Protein AF-A0A329M189-F1 (afdb_monomer_lite)

Structure (mmCIF, N/CA/C/O backbone):
data_AF-A0A329M189-F1
#
_entry.id   AF-A0A329M189-F1
#
loop_
_atom_site.group_PDB
_atom_site.id
_atom_site.type_symbol
_atom_site.label_atom_id
_atom_site.label_alt_id
_atom_site.label_comp_id
_atom_site.label_asym_id
_atom_site.label_entity_id
_atom_site.label_seq_id
_atom_site.pdbx_PDB_ins_code
_atom_site.Cartn_x
_atom_site.Cartn_y
_atom_site.Cartn_z
_atom_site.occupancy
_atom_site.B_iso_or_equiv
_atom_site.auth_seq_id
_atom_site.auth_comp_id
_atom_site.auth_asym_id
_atom_site.auth_atom_id
_atom_site.pdbx_PDB_model_num
ATOM 1 N N . MET A 1 1 ? 17.220 -12.161 22.360 1.00 34.72 1 MET A N 1
ATOM 2 C CA . MET A 1 1 ? 16.157 -12.694 21.474 1.00 34.72 1 MET A CA 1
ATOM 3 C C . MET A 1 1 ? 15.829 -11.585 20.489 1.00 34.72 1 MET A C 1
ATOM 5 O O . MET A 1 1 ? 14.810 -10.919 20.596 1.00 34.72 1 MET A O 1
ATOM 9 N N . GLU A 1 2 ? 16.785 -11.302 19.608 1.00 31.09 2 GLU A N 1
ATOM 10 C CA . GLU A 1 2 ? 16.625 -10.336 18.527 1.00 31.09 2 GLU A CA 1
ATOM 11 C C . GLU A 1 2 ? 15.918 -11.045 17.375 1.00 31.09 2 GLU A C 1
ATOM 13 O O . GLU A 1 2 ? 16.373 -12.094 16.915 1.00 31.09 2 GLU A O 1
ATOM 18 N N . SER A 1 3 ? 14.766 -10.514 16.966 1.00 36.16 3 SER A N 1
ATOM 19 C CA . SER A 1 3 ? 14.109 -10.936 15.733 1.00 36.16 3 SER A CA 1
ATOM 20 C C . SER A 1 3 ? 15.115 -10.827 14.587 1.00 36.16 3 SER A C 1
ATOM 22 O O . SER A 1 3 ? 15.767 -9.787 14.478 1.00 36.16 3 SER A O 1
ATOM 24 N N . PRO A 1 4 ? 15.265 -11.861 13.743 1.00 44.53 4 PRO A N 1
ATOM 25 C CA . PRO A 1 4 ? 16.154 -11.783 12.601 1.00 44.53 4 PRO A CA 1
ATOM 26 C C . PRO A 1 4 ? 15.674 -10.643 11.707 1.00 44.53 4 PRO A C 1
ATOM 28 O O . PRO A 1 4 ? 14.529 -10.638 11.252 1.00 44.53 4 PRO A O 1
ATOM 31 N N . ASP A 1 5 ? 16.558 -9.672 11.505 1.00 42.44 5 ASP A N 1
ATOM 32 C CA . ASP A 1 5 ? 16.468 -8.633 10.491 1.00 42.44 5 ASP A CA 1
ATOM 33 C C . ASP A 1 5 ? 16.223 -9.329 9.140 1.00 42.44 5 ASP A C 1
ATOM 35 O O . ASP A 1 5 ? 17.140 -9.836 8.492 1.00 42.44 5 ASP A O 1
ATOM 39 N N . MET A 1 6 ? 14.948 -9.472 8.764 1.00 43.84 6 MET A N 1
ATOM 40 C CA . MET A 1 6 ? 14.548 -9.978 7.456 1.00 43.84 6 MET A CA 1
ATOM 41 C C . MET A 1 6 ? 15.092 -8.983 6.428 1.00 43.84 6 MET A C 1
ATOM 43 O O . MET A 1 6 ? 14.665 -7.823 6.434 1.00 43.84 6 MET A O 1
ATOM 47 N N . PRO A 1 7 ? 16.020 -9.382 5.543 1.00 42.41 7 PRO A N 1
ATOM 48 C CA . PRO A 1 7 ? 16.643 -8.452 4.621 1.00 42.41 7 PRO A CA 1
ATOM 49 C C . PRO A 1 7 ? 15.590 -7.841 3.683 1.00 42.41 7 PRO A C 1
ATOM 51 O O . PRO A 1 7 ? 15.057 -8.491 2.787 1.00 42.41 7 PRO A O 1
ATOM 54 N N . GLY A 1 8 ? 15.312 -6.551 3.887 1.00 48.69 8 GLY A N 1
ATOM 55 C CA . GLY A 1 8 ? 15.022 -5.606 2.809 1.00 48.69 8 GLY A CA 1
ATOM 56 C C . GLY A 1 8 ? 13.654 -5.656 2.121 1.00 48.69 8 GLY A C 1
ATOM 57 O O . GLY A 1 8 ? 13.587 -5.336 0.935 1.00 48.69 8 GLY A O 1
ATOM 58 N N . ARG A 1 9 ? 12.554 -5.972 2.815 1.00 59.00 9 ARG A N 1
ATOM 59 C CA . ARG A 1 9 ? 11.189 -5.738 2.288 1.00 59.00 9 ARG A CA 1
ATOM 60 C C . ARG A 1 9 ? 10.430 -4.680 3.090 1.00 59.00 9 ARG A C 1
ATOM 62 O O . ARG A 1 9 ? 9.389 -4.955 3.669 1.00 59.00 9 ARG A O 1
ATOM 69 N N . PHE A 1 10 ? 10.956 -3.458 3.133 1.00 65.00 10 PHE A N 1
ATOM 70 C CA . PHE A 1 10 ? 10.168 -2.300 3.570 1.00 65.00 10 PHE A CA 1
ATOM 71 C C . PHE A 1 10 ? 9.294 -1.837 2.398 1.00 65.00 10 PHE A C 1
ATOM 73 O O . PHE A 1 10 ? 9.752 -1.707 1.259 1.00 65.00 10 PHE A O 1
ATOM 80 N N . ILE A 1 11 ? 8.021 -1.611 2.691 1.00 80.31 11 ILE A N 1
ATOM 81 C CA . ILE A 1 11 ? 7.054 -1.066 1.747 1.00 80.31 11 ILE A CA 1
ATOM 82 C C . ILE A 1 11 ? 6.949 0.418 2.061 1.00 80.31 11 ILE A C 1
ATOM 84 O O . ILE A 1 11 ? 6.693 0.801 3.203 1.00 80.31 11 ILE A O 1
ATOM 88 N N . ILE A 1 12 ? 7.198 1.254 1.060 1.00 84.56 12 ILE A N 1
ATOM 89 C CA . ILE A 1 12 ? 7.091 2.701 1.210 1.00 84.56 12 ILE A CA 1
ATOM 90 C C . ILE A 1 12 ? 5.713 3.090 0.715 1.00 84.56 12 ILE A C 1
ATOM 92 O O . ILE A 1 12 ? 5.370 2.826 -0.438 1.00 84.56 12 ILE A O 1
ATOM 96 N N . CYS A 1 13 ? 4.943 3.708 1.601 1.00 86.81 13 CYS A N 1
ATOM 97 C CA . CYS A 1 13 ? 3.627 4.216 1.279 1.00 86.81 13 CYS A CA 1
ATOM 98 C C . CYS A 1 13 ? 3.593 5.731 1.484 1.00 86.81 13 CYS A C 1
ATOM 100 O O . CYS A 1 13 ? 4.165 6.254 2.441 1.00 86.81 13 CYS A O 1
ATOM 102 N N . SER A 1 14 ? 2.934 6.425 0.565 1.00 87.69 14 SER A N 1
ATOM 103 C CA . SER A 1 14 ? 2.643 7.850 0.628 1.00 87.69 14 SER A CA 1
ATOM 104 C C . SER A 1 14 ? 1.157 8.053 0.876 1.00 87.69 14 SER A C 1
ATOM 106 O O . SER A 1 14 ? 0.322 7.302 0.370 1.00 87.69 14 SER A O 1
ATOM 108 N N . PHE A 1 15 ? 0.840 9.111 1.614 1.00 88.50 15 PHE A N 1
ATOM 109 C CA . PHE A 1 15 ? -0.524 9.570 1.839 1.00 88.50 15 PHE A CA 1
ATOM 110 C C . PHE A 1 15 ? -0.750 10.798 0.957 1.00 88.50 15 PHE A C 1
ATOM 112 O O . PHE A 1 15 ? -0.175 11.855 1.217 1.00 88.50 15 PHE A O 1
ATOM 119 N N . ILE A 1 16 ? -1.505 10.642 -0.127 1.00 84.50 16 ILE A N 1
ATOM 120 C CA . ILE A 1 16 ? -1.745 11.694 -1.125 1.00 84.50 16 ILE A CA 1
ATOM 121 C C . ILE A 1 16 ? -3.249 11.761 -1.352 1.00 84.50 16 ILE A C 1
ATOM 123 O O . ILE A 1 16 ? -3.870 10.723 -1.529 1.00 84.50 16 ILE A O 1
ATOM 127 N N . SER A 1 17 ? -3.831 12.964 -1.349 1.00 83.44 17 SER A N 1
ATOM 128 C CA . SER A 1 17 ? -5.248 13.172 -1.699 1.00 83.44 17 SER A CA 1
ATOM 129 C C . SER A 1 17 ? -6.222 12.223 -0.977 1.00 83.44 17 SER A C 1
ATOM 131 O O . SER A 1 17 ? -7.116 11.657 -1.598 1.00 83.44 17 SER A O 1
ATOM 133 N N . ASP A 1 18 ? -6.027 12.038 0.331 1.00 84.75 18 ASP A N 1
ATOM 134 C CA . ASP A 1 18 ? -6.836 11.168 1.199 1.00 84.75 18 ASP A CA 1
ATOM 135 C C . ASP A 1 18 ? -6.819 9.664 0.847 1.00 84.75 18 ASP A C 1
ATOM 137 O O . ASP A 1 18 ? -7.661 8.901 1.322 1.00 84.75 18 ASP A O 1
ATOM 141 N N . GLU A 1 19 ? -5.812 9.201 0.099 1.00 90.06 19 GLU A N 1
ATOM 142 C CA . GLU A 1 19 ? -5.509 7.778 -0.071 1.00 90.06 19 GLU A CA 1
ATOM 143 C C . GLU A 1 19 ? -4.113 7.387 0.414 1.00 90.06 19 GLU A C 1
ATOM 145 O O . GLU A 1 19 ? -3.159 8.167 0.362 1.00 90.06 19 GLU A O 1
ATOM 150 N N . ALA A 1 20 ? -3.988 6.135 0.863 1.00 92.38 20 ALA A N 1
ATOM 151 C CA . ALA A 1 20 ? -2.688 5.493 1.012 1.00 92.38 20 ALA A CA 1
ATOM 152 C C . ALA A 1 20 ? -2.308 4.827 -0.307 1.00 92.38 20 ALA A C 1
ATOM 154 O O . ALA A 1 20 ? -3.094 4.074 -0.883 1.00 92.38 20 ALA A O 1
ATOM 155 N N . THR A 1 21 ? -1.081 5.074 -0.749 1.00 91.06 21 THR A N 1
ATOM 156 C CA . THR A 1 21 ? -0.523 4.526 -1.986 1.00 91.06 21 THR A CA 1
ATOM 157 C C . THR A 1 21 ? 0.860 3.970 -1.713 1.00 91.06 21 THR A C 1
ATOM 159 O O . THR A 1 21 ? 1.630 4.606 -1.006 1.00 91.06 21 THR A O 1
ATOM 162 N N . CYS A 1 22 ? 1.201 2.803 -2.247 1.00 89.94 22 CYS A N 1
ATOM 163 C CA . CYS A 1 22 ? 2.545 2.242 -2.136 1.00 89.94 22 CYS A CA 1
ATOM 164 C C . CYS A 1 22 ? 3.065 1.876 -3.522 1.00 89.94 22 CYS A C 1
ATOM 166 O O . CYS A 1 22 ? 2.331 1.311 -4.342 1.00 89.94 22 CYS A O 1
ATOM 168 N N . ARG A 1 23 ? 4.340 2.177 -3.775 1.00 88.62 23 ARG A N 1
ATOM 169 C CA . ARG A 1 23 ? 4.995 1.921 -5.057 1.00 88.62 23 ARG A CA 1
ATOM 170 C C . ARG A 1 23 ? 6.285 1.135 -4.886 1.00 88.62 23 ARG A C 1
ATOM 172 O O . ARG A 1 23 ? 7.167 1.540 -4.133 1.00 88.62 23 ARG A O 1
ATOM 179 N N . GLY A 1 24 ? 6.425 0.058 -5.649 1.00 86.75 24 GLY A N 1
ATOM 180 C CA . GLY A 1 24 ? 7.650 -0.734 -5.683 1.00 86.75 24 GLY A CA 1
ATOM 181 C C . GLY A 1 24 ? 7.477 -2.059 -6.409 1.00 86.75 24 GLY A C 1
ATOM 182 O O . GLY A 1 24 ? 6.362 -2.530 -6.623 1.00 86.75 24 GLY A O 1
ATOM 183 N N . ASN A 1 25 ? 8.589 -2.690 -6.775 1.00 85.12 25 ASN A N 1
ATOM 184 C CA . ASN A 1 25 ? 8.581 -4.068 -7.287 1.00 85.12 25 ASN A CA 1
ATOM 185 C C . ASN A 1 25 ? 8.830 -5.114 -6.196 1.00 85.12 25 ASN A C 1
ATOM 187 O O . ASN A 1 25 ? 8.920 -6.307 -6.478 1.00 85.12 25 ASN A O 1
ATOM 191 N N . ASN A 1 26 ? 8.925 -4.672 -4.946 1.00 79.31 26 ASN A N 1
ATOM 192 C CA . ASN A 1 26 ? 9.102 -5.501 -3.762 1.00 79.31 26 ASN A CA 1
ATOM 193 C C . ASN A 1 26 ? 7.796 -5.704 -2.969 1.00 79.31 26 ASN A C 1
ATOM 195 O O . ASN A 1 26 ? 7.856 -6.157 -1.824 1.00 79.31 26 ASN A O 1
ATOM 199 N N . LEU A 1 27 ? 6.633 -5.374 -3.549 1.00 85.75 27 LEU A N 1
ATOM 200 C CA . LEU A 1 27 ? 5.339 -5.599 -2.904 1.00 85.75 27 LEU A CA 1
ATOM 201 C C . LEU A 1 27 ? 5.110 -7.117 -2.719 1.00 85.75 27 LEU A C 1
ATOM 203 O O . LEU A 1 27 ? 5.191 -7.865 -3.697 1.00 85.75 27 LEU A O 1
ATOM 207 N N . PRO A 1 28 ? 4.843 -7.598 -1.488 1.00 83.88 28 PRO A N 1
ATOM 208 C CA . PRO A 1 28 ? 4.601 -9.012 -1.211 1.00 83.88 28 PRO A CA 1
ATOM 209 C C . PRO A 1 28 ? 3.512 -9.581 -2.116 1.00 83.88 28 PRO A C 1
ATOM 211 O O . PRO A 1 28 ? 2.534 -8.891 -2.374 1.00 83.88 28 PRO A O 1
ATOM 214 N N . ALA A 1 29 ? 3.672 -10.816 -2.595 1.00 84.75 29 ALA A N 1
ATOM 215 C CA . ALA A 1 29 ? 2.679 -11.536 -3.404 1.00 84.75 29 ALA A CA 1
ATOM 216 C C . ALA A 1 29 ? 2.117 -10.787 -4.641 1.00 84.75 29 ALA A C 1
ATOM 218 O O . ALA A 1 29 ? 1.136 -11.237 -5.228 1.00 84.75 29 ALA A O 1
ATOM 219 N N . ILE A 1 30 ? 2.743 -9.686 -5.073 1.00 84.75 30 ILE A N 1
ATOM 220 C CA . ILE A 1 30 ? 2.446 -8.996 -6.330 1.00 84.75 30 ILE A CA 1
ATOM 221 C C . ILE A 1 30 ? 3.631 -9.248 -7.275 1.00 84.75 30 ILE A C 1
ATOM 223 O O . ILE A 1 30 ? 4.764 -8.904 -6.927 1.00 84.75 30 ILE A O 1
ATOM 227 N N . PRO A 1 31 ? 3.413 -9.857 -8.458 1.00 84.06 31 PRO A N 1
ATOM 228 C CA . PRO A 1 31 ? 4.472 -10.056 -9.445 1.00 84.06 31 PRO A CA 1
ATOM 229 C C . PRO A 1 31 ? 5.123 -8.731 -9.837 1.00 84.06 31 PRO A C 1
ATOM 231 O O . PRO A 1 31 ? 4.438 -7.715 -9.918 1.00 84.06 31 PRO A O 1
ATOM 234 N N . GLN A 1 32 ? 6.430 -8.729 -10.105 1.00 81.19 32 GLN A N 1
ATOM 235 C CA . GLN A 1 32 ? 7.130 -7.517 -10.540 1.00 81.19 32 GLN A CA 1
ATOM 236 C C . GLN A 1 32 ? 6.478 -6.910 -11.783 1.00 81.19 32 GLN A C 1
ATOM 238 O O . GLN A 1 32 ? 5.989 -7.628 -12.661 1.00 81.19 32 GLN A O 1
ATOM 243 N N . ALA A 1 33 ? 6.485 -5.582 -11.862 1.00 85.19 33 ALA A N 1
ATOM 244 C CA . ALA A 1 33 ? 5.937 -4.910 -13.018 1.00 85.19 33 ALA A CA 1
ATOM 245 C C . ALA A 1 33 ? 6.761 -5.215 -14.272 1.00 85.19 33 ALA A C 1
ATOM 247 O O . ALA A 1 33 ? 7.991 -5.258 -14.243 1.00 85.19 33 ALA A O 1
ATOM 248 N N . THR A 1 34 ? 6.072 -5.434 -15.390 1.00 80.62 34 THR A N 1
ATOM 249 C CA . THR A 1 34 ? 6.734 -5.690 -16.670 1.00 80.62 34 THR A CA 1
ATOM 250 C C . THR A 1 34 ? 7.102 -4.360 -17.309 1.00 80.62 34 THR A C 1
ATOM 252 O O . THR A 1 34 ? 6.234 -3.524 -17.558 1.00 80.62 34 THR A O 1
ATOM 255 N N . ALA A 1 35 ? 8.394 -4.150 -17.566 1.00 71.38 35 ALA A N 1
ATOM 256 C CA . ALA A 1 35 ? 8.858 -2.957 -18.259 1.00 71.38 35 ALA A CA 1
ATOM 257 C C . ALA A 1 35 ? 8.281 -2.919 -19.680 1.00 71.38 35 ALA A C 1
ATOM 259 O O . ALA A 1 35 ? 8.410 -3.879 -20.440 1.00 71.38 35 ALA A O 1
ATOM 260 N N . SER A 1 36 ? 7.663 -1.798 -20.051 1.00 68.81 36 SER A N 1
ATOM 261 C CA . SER A 1 36 ? 7.367 -1.546 -21.460 1.00 68.81 36 SER A CA 1
ATOM 262 C C . SER A 1 36 ? 8.669 -1.222 -22.196 1.00 68.81 36 SER A C 1
ATOM 264 O O . SER A 1 36 ? 9.448 -0.415 -21.689 1.00 68.81 36 SER A O 1
ATOM 266 N N . PRO A 1 37 ? 8.891 -1.759 -23.410 1.00 67.06 37 PRO A N 1
ATOM 267 C CA . PRO A 1 37 ? 10.110 -1.504 -24.186 1.00 67.06 37 PRO A CA 1
ATOM 268 C C . PRO A 1 37 ? 10.314 -0.020 -24.538 1.00 67.06 37 PRO A C 1
ATOM 270 O O . PRO A 1 37 ? 11.415 0.382 -24.894 1.00 67.06 37 PRO A O 1
ATOM 273 N N . ASN A 1 38 ? 9.266 0.799 -24.397 1.00 68.44 38 ASN A N 1
ATOM 274 C CA . ASN A 1 38 ? 9.268 2.230 -24.698 1.00 68.44 38 ASN A CA 1
ATOM 275 C C . ASN A 1 38 ? 9.348 3.124 -23.442 1.00 68.44 38 ASN A C 1
ATOM 277 O O . ASN A 1 38 ? 9.197 4.340 -23.551 1.00 68.44 38 ASN A O 1
ATOM 281 N N . ALA A 1 39 ? 9.506 2.556 -22.242 1.00 67.19 39 ALA A N 1
ATOM 282 C CA . ALA A 1 39 ? 9.539 3.328 -21.002 1.00 67.19 39 ALA A CA 1
ATOM 283 C C . ALA A 1 39 ? 10.966 3.800 -20.675 1.00 67.19 39 ALA A C 1
ATOM 285 O O . ALA A 1 39 ? 11.900 3.007 -20.640 1.00 67.19 39 ALA A O 1
ATOM 286 N N . SER A 1 40 ? 11.121 5.091 -20.369 1.00 64.00 40 SER A N 1
ATOM 287 C CA . SER A 1 40 ? 12.401 5.677 -19.927 1.00 64.00 40 SER A CA 1
ATOM 288 C C . SER A 1 40 ? 12.804 5.273 -18.499 1.00 64.00 40 SER A C 1
ATOM 290 O O . SER A 1 40 ? 13.909 5.586 -18.060 1.00 64.00 40 SER A O 1
ATOM 292 N N . SER A 1 41 ? 11.908 4.611 -17.770 1.00 69.56 41 SER A N 1
ATOM 293 C CA . SER A 1 41 ? 12.036 4.278 -16.354 1.00 69.56 41 SER A CA 1
ATOM 294 C C . SER A 1 41 ? 11.536 2.861 -16.117 1.00 69.56 41 SER A C 1
ATOM 296 O O . SER A 1 41 ? 10.623 2.397 -16.805 1.00 69.56 41 SER A O 1
ATOM 298 N N . SER A 1 42 ? 12.100 2.188 -15.114 1.00 79.44 42 SER A N 1
ATOM 299 C CA . SER A 1 42 ? 11.645 0.860 -14.706 1.00 79.44 42 SER A CA 1
ATOM 300 C C . SER A 1 42 ? 10.166 0.896 -14.326 1.00 79.44 42 SER A C 1
ATOM 302 O O . SER A 1 42 ? 9.754 1.707 -13.491 1.00 79.44 42 SER A O 1
ATOM 304 N N . ALA A 1 43 ? 9.378 0.001 -14.922 1.00 85.44 43 ALA A N 1
ATOM 305 C CA . ALA A 1 43 ? 8.004 -0.209 -14.497 1.00 85.44 43 ALA A CA 1
ATOM 306 C C . ALA A 1 43 ? 7.994 -0.711 -13.053 1.00 85.44 43 ALA A C 1
ATOM 308 O O . ALA A 1 43 ? 8.826 -1.535 -12.669 1.00 85.44 43 ALA A O 1
ATOM 309 N N . VAL A 1 44 ? 7.049 -0.224 -12.260 1.00 89.69 44 VAL A N 1
ATOM 310 C CA . VAL A 1 44 ? 6.860 -0.584 -10.854 1.00 89.69 44 VAL A CA 1
ATOM 311 C C . VAL A 1 44 ? 5.386 -0.816 -10.565 1.00 89.69 44 VAL A C 1
ATOM 313 O O . VAL A 1 44 ? 4.512 -0.227 -11.210 1.00 89.69 44 VAL A O 1
ATOM 316 N N . ASN A 1 45 ? 5.093 -1.666 -9.583 1.00 90.19 45 ASN A N 1
ATOM 317 C CA . ASN A 1 45 ? 3.722 -1.829 -9.123 1.00 90.19 45 ASN A CA 1
ATOM 318 C C . ASN A 1 45 ? 3.307 -0.644 -8.257 1.00 90.19 45 ASN A C 1
ATOM 320 O O . ASN A 1 45 ? 4.104 -0.076 -7.509 1.00 90.19 45 ASN A O 1
ATOM 324 N N . TRP A 1 46 ? 2.031 -0.310 -8.354 1.00 89.31 46 TRP A N 1
ATOM 325 C CA . TRP A 1 46 ? 1.338 0.684 -7.561 1.00 89.31 46 TRP A CA 1
ATOM 326 C C . TRP A 1 46 ? 0.111 0.034 -6.951 1.00 89.31 46 TRP A C 1
ATOM 328 O O . TRP A 1 46 ? -0.664 -0.614 -7.653 1.00 89.31 46 TRP A O 1
ATOM 338 N N . ILE A 1 47 ? -0.096 0.251 -5.663 1.00 91.44 47 ILE A N 1
ATOM 339 C CA . ILE A 1 47 ? -1.339 -0.102 -4.993 1.00 91.44 47 ILE A CA 1
ATOM 340 C C . ILE A 1 47 ? -1.837 1.113 -4.230 1.00 91.44 47 ILE A C 1
ATOM 342 O O . ILE A 1 47 ? -1.081 1.713 -3.474 1.00 91.44 47 ILE A O 1
ATOM 346 N N . GLY A 1 48 ? -3.085 1.498 -4.469 1.00 92.19 48 GLY A N 1
ATOM 347 C CA . GLY A 1 48 ? -3.740 2.608 -3.784 1.00 92.19 48 GLY A CA 1
ATOM 348 C C . GLY A 1 48 ? -5.049 2.156 -3.163 1.00 92.19 48 GLY A C 1
ATOM 349 O O . GLY A 1 48 ? -5.711 1.268 -3.707 1.00 92.19 48 GLY A O 1
ATOM 350 N N . THR A 1 49 ? -5.448 2.763 -2.046 1.00 92.19 49 THR A N 1
ATOM 351 C CA . THR A 1 49 ? -6.765 2.489 -1.454 1.00 92.19 49 THR A CA 1
ATOM 352 C C . THR A 1 49 ? -7.894 2.891 -2.406 1.00 92.19 49 THR A C 1
ATOM 354 O O . THR A 1 49 ? -8.881 2.162 -2.473 1.00 92.19 49 THR A O 1
ATOM 357 N N . THR A 1 50 ? -7.736 3.941 -3.230 1.00 90.81 50 THR A N 1
ATOM 358 C CA . THR A 1 50 ? -8.746 4.290 -4.250 1.00 90.81 50 THR A CA 1
ATOM 359 C C . THR A 1 50 ? -8.537 3.580 -5.587 1.00 90.81 50 THR A C 1
ATOM 361 O O . THR A 1 50 ? -9.513 3.211 -6.237 1.00 90.81 50 THR A O 1
ATOM 364 N N . THR A 1 51 ? -7.283 3.399 -6.015 1.00 87.56 51 THR A N 1
ATOM 365 C CA . THR A 1 51 ? -6.965 2.997 -7.397 1.00 87.56 51 THR A CA 1
ATOM 366 C C . THR A 1 51 ? -6.855 1.492 -7.608 1.00 87.56 51 THR A C 1
ATOM 368 O O . THR A 1 51 ? -6.801 1.048 -8.753 1.00 87.56 51 THR A O 1
ATOM 371 N N . GLY A 1 52 ? -6.731 0.707 -6.537 1.00 89.88 52 GLY A N 1
ATOM 372 C CA . GLY A 1 52 ? -6.376 -0.703 -6.644 1.00 89.88 52 GLY A CA 1
ATOM 373 C C . GLY A 1 52 ? -4.938 -0.933 -7.102 1.00 89.88 52 GLY A C 1
ATOM 374 O O . GLY A 1 52 ? -4.097 -0.028 -7.046 1.00 89.88 52 GLY A O 1
ATOM 375 N N . ILE A 1 53 ? -4.663 -2.172 -7.518 1.00 89.94 53 ILE A N 1
ATOM 376 C CA . ILE A 1 53 ? -3.358 -2.605 -8.032 1.00 89.94 53 ILE A CA 1
ATOM 377 C C . ILE A 1 53 ? -3.249 -2.215 -9.510 1.00 89.94 53 ILE A C 1
ATOM 379 O O . ILE A 1 53 ? -4.099 -2.584 -10.319 1.00 89.94 53 ILE A O 1
ATOM 383 N N . ARG A 1 54 ? -2.181 -1.502 -9.873 1.00 89.44 54 ARG A N 1
ATOM 384 C CA . ARG A 1 54 ? -1.830 -1.141 -11.256 1.00 89.44 54 ARG A CA 1
ATOM 385 C C . ARG A 1 54 ? -0.312 -1.101 -11.438 1.00 89.44 54 ARG A C 1
ATOM 387 O O . ARG A 1 54 ? 0.438 -1.149 -10.469 1.00 89.44 54 ARG A O 1
ATOM 394 N N . GLN A 1 55 ? 0.144 -0.960 -12.676 1.00 89.19 55 GLN A N 1
ATOM 395 C CA . GLN A 1 55 ? 1.557 -0.749 -13.007 1.00 89.19 55 GLN A CA 1
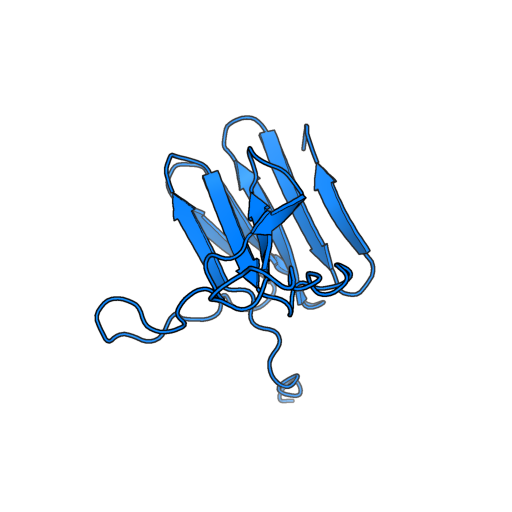ATOM 396 C C . GLN A 1 55 ? 1.775 0.693 -13.479 1.00 89.19 55 GLN A C 1
ATOM 398 O O . GLN A 1 55 ? 0.895 1.283 -14.105 1.00 89.19 55 GLN A O 1
ATOM 403 N N . THR A 1 56 ? 2.933 1.272 -13.166 1.00 85.00 56 THR A N 1
ATOM 404 C CA . THR A 1 56 ? 3.335 2.619 -13.606 1.00 85.00 56 THR A CA 1
ATOM 405 C C . THR A 1 56 ? 4.815 2.644 -13.985 1.00 85.00 56 THR A C 1
ATOM 407 O O . THR A 1 56 ? 5.586 1.812 -13.521 1.00 85.00 56 THR A O 1
ATOM 410 N N . ASN A 1 57 ? 5.221 3.615 -14.804 1.00 84.56 57 ASN A N 1
ATOM 411 C CA . ASN A 1 57 ? 6.615 3.844 -15.205 1.00 84.56 57 ASN A CA 1
ATOM 412 C C . ASN A 1 57 ? 7.257 5.011 -14.436 1.00 84.56 57 ASN A C 1
ATOM 414 O O . ASN A 1 57 ? 8.267 5.558 -14.853 1.00 84.56 57 ASN A O 1
ATOM 418 N N . GLU A 1 58 ? 6.669 5.443 -13.325 1.00 78.56 58 GLU A N 1
ATOM 419 C CA . GLU A 1 58 ? 7.162 6.592 -12.558 1.00 78.56 58 GLU A CA 1
ATOM 420 C C . GLU A 1 58 ? 8.334 6.257 -11.602 1.00 78.56 58 GLU A C 1
ATOM 422 O O . GLU A 1 58 ? 8.750 7.112 -10.824 1.00 78.56 58 GLU A O 1
ATOM 427 N N . GLY A 1 59 ? 8.880 5.034 -11.655 1.00 76.62 59 GLY A N 1
ATOM 428 C CA . GLY A 1 59 ? 10.011 4.590 -10.826 1.00 76.62 59 GLY A CA 1
ATOM 429 C C . GLY A 1 59 ? 9.651 4.301 -9.361 1.00 76.62 59 GLY A C 1
ATOM 430 O O . GLY A 1 59 ? 8.566 4.640 -8.897 1.00 76.62 59 GLY A O 1
ATOM 431 N N . GLU A 1 60 ? 10.538 3.625 -8.620 1.00 75.88 60 GLU A N 1
ATOM 432 C CA . GLU A 1 60 ? 10.282 3.286 -7.209 1.00 75.88 60 GLU A CA 1
ATOM 433 C C . GLU A 1 60 ? 10.170 4.534 -6.325 1.00 75.88 60 GLU A C 1
ATOM 435 O O . GLU A 1 60 ? 10.776 5.573 -6.588 1.00 75.88 60 GLU A O 1
ATOM 440 N N . GLN A 1 61 ? 9.400 4.421 -5.242 1.00 79.44 61 GLN A N 1
ATOM 441 C CA . GLN A 1 61 ? 9.258 5.510 -4.283 1.00 79.44 61 GLN A CA 1
ATOM 442 C C . GLN A 1 61 ? 10.591 5.806 -3.582 1.00 79.44 61 GLN A C 1
ATOM 444 O O . GLN A 1 61 ? 11.319 4.893 -3.183 1.00 79.44 61 GLN A O 1
ATOM 449 N N . SER A 1 62 ? 10.902 7.094 -3.397 1.00 79.44 62 SER A N 1
ATOM 450 C CA . SER A 1 62 ? 12.127 7.497 -2.705 1.00 79.44 62 SER A CA 1
ATOM 451 C C . SER A 1 62 ? 12.105 7.062 -1.239 1.00 79.44 62 SER A C 1
ATOM 453 O O . SER A 1 62 ? 11.124 7.255 -0.522 1.00 79.44 62 SER A O 1
ATOM 455 N N . ARG A 1 63 ? 13.238 6.527 -0.775 1.00 75.75 63 ARG A N 1
ATOM 456 C CA . ARG A 1 63 ? 13.493 6.185 0.638 1.00 75.75 63 ARG A CA 1
ATOM 457 C C . ARG A 1 63 ? 13.914 7.383 1.476 1.00 75.75 63 ARG A C 1
ATOM 459 O O . ARG A 1 63 ? 14.060 7.253 2.687 1.00 75.75 63 ARG A O 1
ATOM 466 N N . VAL A 1 64 ? 14.147 8.523 0.837 1.00 79.00 64 VAL A N 1
ATOM 467 C CA . VAL A 1 64 ? 14.573 9.764 1.474 1.00 79.00 64 VAL A CA 1
ATOM 468 C C . VAL A 1 64 ? 13.621 10.868 1.032 1.00 79.00 64 VAL A C 1
ATOM 470 O O . VAL A 1 64 ? 13.454 11.097 -0.166 1.00 79.00 64 VAL A O 1
ATOM 473 N N . ILE A 1 65 ? 12.997 11.533 1.998 1.00 75.75 65 ILE A N 1
ATOM 474 C CA . ILE A 1 65 ? 12.085 12.662 1.790 1.00 75.75 65 ILE A CA 1
ATOM 475 C C . ILE A 1 65 ? 12.694 13.851 2.533 1.00 75.75 65 ILE A C 1
ATOM 477 O O . ILE A 1 65 ? 13.028 13.730 3.711 1.00 75.75 65 ILE A O 1
ATOM 481 N N . ASP A 1 66 ? 12.914 14.966 1.835 1.00 78.69 66 ASP A N 1
ATOM 482 C CA . ASP A 1 66 ? 13.556 16.175 2.381 1.00 78.69 66 ASP A CA 1
ATOM 483 C C . ASP A 1 66 ? 14.893 15.902 3.096 1.00 78.69 66 ASP A C 1
ATOM 485 O O . ASP A 1 66 ? 15.174 16.410 4.182 1.00 78.69 66 ASP A O 1
ATOM 489 N N . GLY A 1 67 ? 15.719 15.027 2.510 1.00 79.12 67 GLY A N 1
ATOM 490 C CA . GLY A 1 67 ? 17.012 14.628 3.077 1.00 79.12 67 GLY A CA 1
ATOM 491 C C . GLY A 1 67 ? 16.919 13.721 4.311 1.00 79.12 67 GLY A C 1
ATOM 492 O O . GLY A 1 67 ? 17.950 13.345 4.868 1.00 79.12 67 GLY A O 1
ATOM 493 N N . LYS A 1 68 ? 15.710 13.332 4.738 1.00 77.12 68 LYS A N 1
ATOM 494 C CA . LYS A 1 68 ? 15.486 12.437 5.877 1.00 77.12 68 LYS A CA 1
ATOM 495 C C . LYS A 1 68 ? 15.088 11.041 5.400 1.00 77.12 68 LYS A C 1
ATOM 497 O O . LYS A 1 68 ? 14.202 10.923 4.552 1.00 77.12 68 LYS A O 1
ATOM 502 N N . PRO A 1 69 ? 15.695 9.971 5.939 1.00 78.19 69 PRO A N 1
ATOM 503 C CA . PRO A 1 69 ? 15.279 8.619 5.607 1.00 78.19 69 PRO A CA 1
ATOM 504 C C . PRO A 1 69 ? 13.857 8.364 6.115 1.00 78.19 69 PRO A C 1
ATOM 506 O O . PRO A 1 69 ? 13.509 8.721 7.246 1.00 78.19 69 PRO A O 1
ATOM 509 N N . VAL A 1 70 ? 13.044 7.723 5.280 1.00 78.00 70 VAL A N 1
ATOM 510 C CA . VAL A 1 70 ? 11.714 7.248 5.659 1.00 78.00 70 VAL A CA 1
ATOM 511 C C . VAL A 1 70 ? 11.880 6.178 6.732 1.00 78.00 70 VAL A C 1
ATOM 513 O O . VAL A 1 70 ? 12.633 5.219 6.566 1.00 78.00 70 VAL A O 1
ATOM 516 N N . LYS A 1 71 ? 11.181 6.353 7.854 1.00 75.81 71 LYS A N 1
ATOM 517 C CA . LYS A 1 71 ? 11.189 5.377 8.943 1.00 75.81 71 LYS A CA 1
ATOM 518 C C . LYS A 1 71 ? 10.206 4.254 8.643 1.00 75.81 71 LYS A C 1
ATOM 520 O O . LYS A 1 71 ? 9.049 4.510 8.322 1.00 75.81 71 LYS A O 1
ATOM 525 N N . THR A 1 72 ? 10.663 3.021 8.819 1.00 76.62 72 THR A N 1
ATOM 526 C CA . THR A 1 72 ? 9.812 1.834 8.740 1.00 76.62 72 THR A CA 1
ATOM 527 C C . THR A 1 72 ? 8.866 1.791 9.936 1.00 76.62 72 THR A C 1
ATOM 529 O O . THR A 1 72 ? 9.282 2.010 11.077 1.00 76.62 72 THR A O 1
ATOM 532 N N . LEU A 1 73 ? 7.591 1.494 9.684 1.00 79.44 73 LEU A N 1
ATOM 533 C CA . LEU A 1 73 ? 6.620 1.245 10.744 1.00 79.44 73 LEU A CA 1
ATOM 534 C C . LEU A 1 73 ? 6.958 -0.083 11.436 1.00 79.44 73 LEU A C 1
ATOM 536 O O . LEU A 1 73 ? 7.159 -1.096 10.769 1.00 79.44 73 LEU A O 1
ATOM 540 N N . ALA A 1 74 ? 7.059 -0.075 12.767 1.00 79.75 74 ALA A N 1
ATOM 541 C CA . ALA A 1 74 ? 7.407 -1.279 13.517 1.00 79.75 74 ALA A CA 1
ATOM 542 C C . ALA A 1 74 ? 6.280 -2.335 13.451 1.00 79.75 74 ALA A C 1
ATOM 544 O O . ALA A 1 74 ? 5.110 -1.965 13.326 1.00 79.75 74 ALA A O 1
ATOM 545 N N . PRO A 1 75 ? 6.598 -3.635 13.586 1.00 83.50 75 PRO A N 1
ATOM 546 C CA . PRO A 1 75 ? 5.590 -4.689 13.660 1.00 83.50 75 PRO A CA 1
ATOM 547 C C . PRO A 1 75 ? 4.578 -4.461 14.792 1.00 83.50 75 PRO A C 1
ATOM 549 O O . PRO A 1 75 ? 4.913 -3.913 15.847 1.00 83.50 75 PRO A O 1
ATOM 552 N N . SER A 1 76 ? 3.336 -4.892 14.572 1.00 85.38 76 SER A N 1
ATOM 553 C CA . SER A 1 76 ? 2.185 -4.652 15.457 1.00 85.38 76 SER A CA 1
ATOM 554 C C . SER A 1 76 ? 1.924 -3.174 15.766 1.00 85.38 76 SER A C 1
ATOM 556 O O . SER A 1 76 ? 1.411 -2.833 16.836 1.00 85.38 76 SER A O 1
ATOM 558 N N . ARG A 1 77 ? 2.283 -2.270 14.847 1.00 86.75 77 ARG A N 1
ATOM 559 C CA . ARG A 1 77 ? 1.967 -0.841 14.949 1.00 86.75 77 ARG A CA 1
ATOM 560 C C . ARG A 1 77 ? 1.117 -0.396 13.777 1.00 86.75 77 ARG A C 1
ATOM 562 O O . ARG A 1 77 ? 1.251 -0.888 12.660 1.00 86.75 77 ARG A O 1
ATOM 569 N N . SER A 1 78 ? 0.280 0.593 14.057 1.00 90.69 78 SER A N 1
ATOM 570 C CA . SER A 1 78 ? -0.478 1.335 13.066 1.00 90.69 78 SER A CA 1
ATOM 571 C C . SER A 1 78 ? -0.142 2.818 13.135 1.00 90.69 78 SER A C 1
ATOM 573 O O . SER A 1 78 ? 0.301 3.336 14.162 1.00 90.69 78 SER A O 1
ATOM 575 N N . ILE A 1 79 ? -0.373 3.499 12.025 1.00 91.00 79 ILE A N 1
ATOM 576 C CA . ILE A 1 79 ? -0.355 4.945 11.894 1.00 91.00 79 ILE A CA 1
ATOM 577 C C . ILE A 1 79 ? -1.691 5.387 11.306 1.00 91.00 79 ILE A C 1
ATOM 579 O O . ILE A 1 79 ? -2.249 4.707 10.443 1.00 91.00 79 ILE A O 1
ATOM 583 N N . THR A 1 80 ? -2.177 6.534 11.768 1.00 92.00 80 THR A N 1
ATOM 584 C CA . THR A 1 80 ? -3.360 7.183 11.212 1.00 92.00 80 THR A CA 1
ATOM 585 C C . THR A 1 80 ? -2.965 8.542 10.656 1.00 92.00 80 THR A C 1
ATOM 587 O O . THR A 1 80 ? -2.391 9.356 11.378 1.00 92.00 80 THR A O 1
ATOM 590 N N . VAL A 1 81 ? -3.273 8.794 9.386 1.00 89.75 81 VAL A N 1
ATOM 591 C CA . VAL A 1 81 ? -3.001 10.061 8.692 1.00 89.75 81 VAL A CA 1
ATOM 592 C C . VAL A 1 81 ? -4.264 10.461 7.941 1.00 89.75 81 VAL A C 1
ATOM 594 O O . VAL A 1 81 ? -4.722 9.708 7.093 1.00 89.75 81 VAL A O 1
ATOM 597 N N . ASN A 1 82 ? -4.861 11.613 8.261 1.00 88.31 82 ASN A N 1
ATOM 598 C CA . ASN A 1 82 ? -6.096 12.102 7.619 1.00 88.31 82 ASN A CA 1
ATOM 599 C C . ASN A 1 82 ? -7.232 11.053 7.551 1.00 88.31 82 ASN A C 1
ATOM 601 O O . ASN A 1 82 ? -7.947 10.943 6.563 1.00 88.31 82 ASN A O 1
ATOM 605 N N . GLY A 1 83 ? -7.379 10.238 8.602 1.00 88.69 83 GLY A N 1
ATOM 606 C CA . GLY A 1 83 ? -8.379 9.165 8.670 1.00 88.69 83 GLY A CA 1
ATOM 607 C C . GLY A 1 83 ? -8.017 7.884 7.904 1.00 88.69 83 GLY A C 1
ATOM 608 O O . GLY A 1 83 ? -8.717 6.884 8.038 1.00 88.69 83 GLY A O 1
ATOM 609 N N . ILE A 1 84 ? -6.908 7.878 7.165 1.00 93.75 84 ILE A N 1
ATOM 610 C CA . ILE A 1 84 ? -6.314 6.675 6.585 1.00 93.75 84 ILE A CA 1
ATOM 611 C C . ILE A 1 84 ? -5.562 5.944 7.689 1.00 93.75 84 ILE A C 1
ATOM 613 O O . ILE A 1 84 ? -4.741 6.546 8.380 1.00 93.75 84 ILE A O 1
ATOM 617 N N . VAL A 1 85 ? -5.807 4.649 7.841 1.00 93.56 85 VAL A N 1
ATOM 618 C CA . VAL A 1 85 ? -5.135 3.794 8.818 1.00 93.56 85 VAL A CA 1
ATOM 619 C C . VAL A 1 85 ? -4.265 2.800 8.071 1.00 93.56 85 VAL A C 1
ATOM 621 O O . VAL A 1 85 ? -4.780 2.002 7.296 1.00 93.56 85 VAL A O 1
ATOM 624 N N . CYS A 1 86 ? -2.960 2.819 8.324 1.00 92.25 86 CYS A N 1
ATOM 625 C CA . CYS A 1 86 ? -2.023 1.813 7.832 1.00 92.25 86 CYS A CA 1
ATOM 626 C C . CYS A 1 86 ? -1.376 1.090 9.006 1.00 92.25 86 CYS A C 1
ATOM 628 O O . CYS A 1 86 ? -1.023 1.723 9.998 1.00 92.25 86 CYS A O 1
ATOM 630 N N . GLY A 1 87 ? -1.177 -0.217 8.905 1.00 91.56 87 GLY A N 1
ATOM 631 C CA . GLY A 1 87 ? -0.537 -1.005 9.948 1.00 91.56 87 GLY A CA 1
ATOM 632 C C . GLY A 1 87 ? 0.301 -2.136 9.393 1.00 91.56 87 GLY A C 1
ATOM 633 O O . GLY A 1 87 ? 0.081 -2.590 8.271 1.00 91.56 87 GLY A O 1
ATOM 634 N N . VAL A 1 88 ? 1.263 -2.573 10.200 1.00 89.38 88 VAL A N 1
ATOM 635 C CA . VAL A 1 88 ? 2.085 -3.755 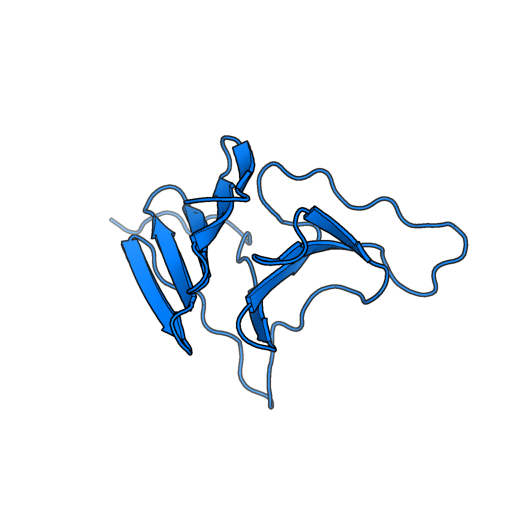9.937 1.00 89.38 88 VAL A CA 1
ATOM 636 C C . VAL A 1 88 ? 1.870 -4.731 11.084 1.00 89.38 88 VAL A C 1
ATOM 638 O O . VAL A 1 88 ? 1.964 -4.339 12.247 1.00 89.38 88 VAL A O 1
ATOM 641 N N . ASP A 1 89 ? 1.560 -5.987 10.785 1.00 86.25 89 ASP A N 1
ATOM 642 C CA . ASP A 1 89 ? 1.448 -7.038 11.799 1.00 86.25 89 ASP A CA 1
ATOM 643 C C . ASP A 1 89 ? 2.818 -7.693 12.095 1.00 86.25 89 ASP A C 1
ATOM 645 O O . ASP A 1 89 ? 3.8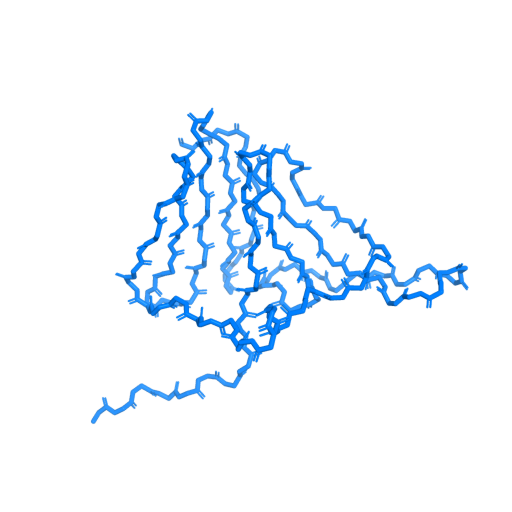55 -7.306 11.555 1.00 86.25 89 ASP A O 1
ATOM 649 N N . ASN A 1 90 ? 2.847 -8.707 12.964 1.00 84.12 90 ASN A N 1
ATOM 650 C C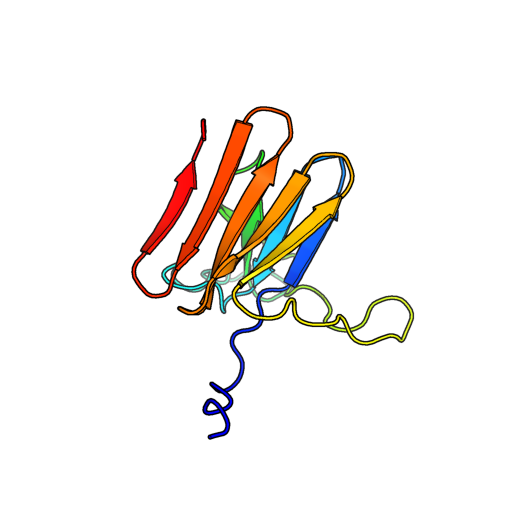A . ASN A 1 90 ? 4.086 -9.436 13.274 1.00 84.12 90 ASN A CA 1
ATOM 651 C C . ASN A 1 90 ? 4.562 -10.381 12.161 1.00 84.12 90 ASN A C 1
ATOM 653 O O . ASN A 1 90 ? 5.696 -10.851 12.222 1.00 84.12 90 ASN A O 1
ATOM 657 N N . SER A 1 91 ? 3.725 -10.669 11.162 1.00 82.44 91 SER A N 1
ATOM 658 C CA . SER A 1 91 ? 4.090 -11.502 10.011 1.00 82.44 91 SER A CA 1
ATOM 659 C C . SER A 1 91 ? 4.703 -10.690 8.861 1.00 82.44 91 SER A C 1
ATOM 661 O O . SER A 1 91 ? 5.130 -11.264 7.859 1.00 82.44 91 SER A O 1
ATOM 663 N N . GLY A 1 92 ? 4.775 -9.360 8.999 1.00 79.31 92 GLY A N 1
ATOM 664 C CA . GLY A 1 92 ? 5.196 -8.457 7.927 1.00 79.31 92 GLY A CA 1
ATOM 665 C C . GLY A 1 92 ? 4.079 -8.166 6.921 1.00 79.31 92 GLY A C 1
ATOM 666 O O . GLY A 1 92 ? 4.347 -7.669 5.827 1.00 79.31 92 GLY A O 1
ATOM 667 N N . THR A 1 93 ? 2.830 -8.463 7.278 1.00 88.06 93 THR A N 1
ATOM 668 C CA . THR A 1 93 ? 1.652 -8.072 6.514 1.00 88.06 93 THR A CA 1
ATOM 669 C C . THR A 1 93 ? 1.385 -6.594 6.740 1.00 88.06 93 THR A C 1
ATOM 671 O O . THR A 1 93 ? 1.161 -6.157 7.867 1.00 88.06 93 THR A O 1
ATOM 674 N N . THR A 1 94 ? 1.401 -5.819 5.659 1.00 90.12 94 THR A N 1
ATOM 675 C CA . THR A 1 94 ? 1.009 -4.409 5.671 1.00 90.12 94 THR A CA 1
ATOM 676 C C . THR A 1 94 ? -0.419 -4.275 5.181 1.00 90.12 94 THR A C 1
ATOM 678 O O . THR A 1 94 ? -0.751 -4.789 4.120 1.00 90.12 94 THR A O 1
ATOM 681 N N . ALA A 1 95 ? -1.265 -3.567 5.915 1.00 92.31 95 ALA A N 1
ATOM 682 C CA . ALA A 1 95 ? -2.624 -3.266 5.489 1.00 92.31 95 ALA A CA 1
ATOM 683 C C . ALA A 1 95 ? -2.894 -1.772 5.616 1.00 92.31 95 ALA A C 1
ATOM 685 O O . ALA A 1 95 ? -2.478 -1.157 6.597 1.00 92.31 95 ALA A O 1
ATOM 686 N N . CYS A 1 96 ? -3.603 -1.201 4.648 1.00 93.88 96 CYS A N 1
ATOM 687 C CA . CYS A 1 96 ? -4.059 0.181 4.696 1.00 93.88 96 CYS A CA 1
ATOM 688 C C . CYS A 1 96 ? -5.546 0.267 4.368 1.00 93.88 96 CYS A C 1
ATOM 690 O O . CYS A 1 96 ? -6.028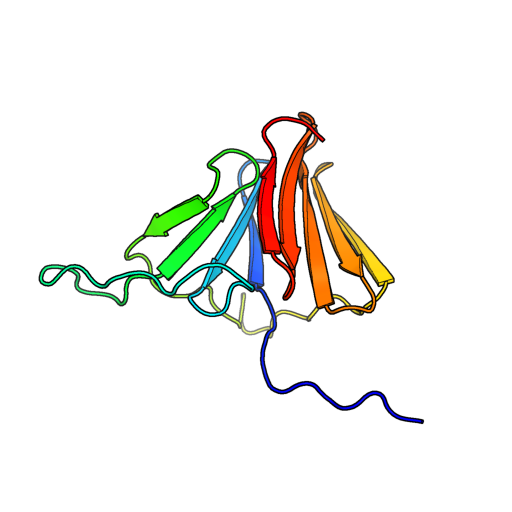 -0.436 3.482 1.00 93.88 96 CYS A O 1
ATOM 692 N N . LYS A 1 97 ? -6.250 1.157 5.062 1.00 94.62 97 LYS A N 1
ATOM 693 C CA . LYS A 1 97 ? -7.672 1.458 4.897 1.00 94.62 97 LYS A CA 1
ATOM 694 C C . LYS A 1 97 ? -7.862 2.967 4.846 1.00 94.62 97 LYS A C 1
ATOM 696 O O . LYS A 1 97 ? -7.303 3.672 5.681 1.00 94.62 97 LYS A O 1
ATOM 701 N N . ASP A 1 98 ? -8.657 3.452 3.903 1.00 92.69 98 ASP A N 1
ATOM 702 C CA . ASP A 1 98 ? -9.060 4.855 3.823 1.00 92.69 98 ASP A CA 1
ATOM 703 C C . ASP A 1 98 ? -10.386 5.132 4.567 1.00 92.69 98 ASP A C 1
ATOM 705 O O . ASP A 1 98 ? -11.093 4.192 4.959 1.00 92.69 98 ASP A O 1
ATOM 709 N N . PRO A 1 99 ? -10.747 6.413 4.786 1.00 90.75 99 PRO A N 1
ATOM 710 C CA . PRO A 1 99 ? -11.987 6.786 5.471 1.00 90.75 99 PRO A CA 1
ATOM 711 C C . PRO A 1 99 ? -13.264 6.291 4.782 1.00 90.75 99 PRO A C 1
ATOM 713 O O . PRO A 1 99 ? -14.300 6.164 5.431 1.00 90.75 99 PRO A O 1
ATOM 716 N N . GLN A 1 100 ? -13.210 6.022 3.476 1.00 91.75 100 GLN A N 1
ATOM 717 C CA . GLN A 1 100 ? -14.337 5.534 2.681 1.00 91.75 100 GLN A CA 1
ATOM 718 C C . GLN A 1 100 ? -14.521 4.015 2.804 1.00 91.75 100 GLN A C 1
ATOM 720 O O . GLN A 1 100 ? -15.446 3.455 2.213 1.00 91.75 100 GLN A O 1
ATOM 725 N N . GLY A 1 101 ? -13.667 3.346 3.580 1.00 91.69 101 GLY A N 1
ATOM 726 C CA . GLY A 1 101 ? -13.745 1.911 3.784 1.00 91.69 101 GLY A CA 1
ATOM 727 C C . GLY A 1 101 ? -13.165 1.113 2.631 1.00 91.69 101 GLY A C 1
ATOM 728 O O . GLY A 1 101 ? -13.524 -0.044 2.502 1.00 91.69 101 GLY A O 1
ATOM 729 N N . ARG A 1 102 ? -12.285 1.677 1.800 1.00 95.06 102 ARG A N 1
ATOM 730 C CA . ARG A 1 102 ? -11.504 0.905 0.823 1.00 95.06 102 ARG A CA 1
ATOM 731 C C . ARG A 1 102 ? -10.131 0.625 1.399 1.00 95.06 102 ARG A C 1
ATOM 733 O O . ARG A 1 102 ? -9.603 1.408 2.189 1.00 95.06 102 ARG A O 1
ATOM 740 N N . GLY A 1 103 ? -9.521 -0.475 0.992 1.00 94.44 103 GLY A N 1
ATOM 741 C CA . GLY A 1 103 ? -8.232 -0.843 1.541 1.00 94.44 103 GLY A CA 1
ATOM 742 C C . GLY A 1 103 ? -7.430 -1.776 0.668 1.00 94.44 103 GLY A C 1
ATOM 743 O O . GLY A 1 103 ? -7.855 -2.214 -0.396 1.00 94.44 103 GLY A O 1
ATOM 744 N N . PHE A 1 104 ? -6.240 -2.092 1.141 1.00 94.31 104 PHE A N 1
ATOM 745 C CA . PHE A 1 104 ? -5.440 -3.165 0.592 1.00 94.31 104 PHE A CA 1
ATOM 746 C C . PHE A 1 104 ? -4.684 -3.883 1.695 1.00 94.31 104 PHE A C 1
ATOM 748 O O . PHE A 1 104 ? -4.413 -3.327 2.760 1.00 94.31 104 PHE A O 1
ATOM 755 N N . VAL A 1 105 ? -4.311 -5.118 1.394 1.00 93.19 105 VAL A N 1
ATOM 756 C CA . VAL A 1 105 ? -3.453 -5.957 2.216 1.00 93.19 105 VAL A CA 1
ATOM 757 C C . VAL A 1 105 ? -2.295 -6.430 1.351 1.00 93.19 105 VAL A C 1
ATOM 759 O O . VAL A 1 105 ? -2.487 -6.863 0.215 1.00 93.19 105 VAL A O 1
ATOM 762 N N . LEU A 1 106 ? -1.094 -6.331 1.903 1.00 91.00 106 LEU A N 1
ATOM 763 C CA . LEU A 1 106 ? 0.158 -6.788 1.334 1.00 91.00 106 LEU A CA 1
ATOM 764 C C . LEU A 1 106 ? 0.768 -7.811 2.285 1.00 91.00 106 LEU A C 1
ATOM 766 O O . LEU A 1 106 ? 1.371 -7.430 3.287 1.00 91.00 106 LEU A O 1
ATOM 770 N N . SER A 1 107 ? 0.604 -9.099 1.989 1.00 88.00 107 SER A N 1
ATOM 771 C CA . SER A 1 107 ? 1.120 -10.194 2.818 1.00 88.00 107 SER A CA 1
ATOM 772 C C . SER A 1 107 ? 2.023 -11.117 2.003 1.00 88.00 107 SER A C 1
ATOM 774 O O . SER A 1 107 ? 1.750 -11.356 0.823 1.00 88.00 107 SER A O 1
ATOM 776 N N . PRO A 1 108 ? 3.063 -11.719 2.609 1.00 82.38 108 PRO A N 1
ATOM 777 C CA . PRO A 1 108 ? 3.789 -12.829 1.993 1.00 82.38 108 PRO A CA 1
ATOM 778 C C . PRO A 1 108 ? 2.879 -13.987 1.553 1.00 82.38 108 PRO A C 1
ATOM 780 O O . PRO A 1 108 ? 3.230 -14.708 0.623 1.00 82.38 108 PRO A O 1
ATOM 783 N N . HIS A 1 109 ? 1.719 -14.149 2.199 1.00 85.50 109 HIS A N 1
ATOM 784 C CA . HIS A 1 109 ? 0.745 -15.204 1.905 1.00 85.50 109 HIS A CA 1
ATOM 785 C C . HIS A 1 109 ? -0.253 -14.844 0.799 1.00 85.50 109 HIS A C 1
ATOM 787 O O . HIS A 1 109 ? -0.968 -15.717 0.313 1.00 85.50 109 HIS A O 1
ATOM 793 N N . GLY A 1 110 ? -0.320 -13.574 0.404 1.00 85.69 110 GLY A N 1
ATOM 794 C CA . GLY A 1 110 ? -1.299 -13.094 -0.559 1.00 85.69 110 GLY A CA 1
ATOM 795 C C . GLY A 1 110 ? -1.555 -11.605 -0.401 1.00 85.69 110 GLY A C 1
ATOM 796 O O . GLY A 1 110 ? -1.663 -11.089 0.710 1.00 85.69 110 GLY A O 1
ATOM 797 N N . SER A 1 111 ? -1.678 -10.918 -1.527 1.00 90.94 111 SER A N 1
ATOM 798 C CA . SER A 1 111 ? -1.944 -9.487 -1.558 1.00 90.94 111 SER A CA 1
ATOM 799 C C . SER A 1 111 ? -3.211 -9.219 -2.330 1.00 90.94 111 SER A C 1
ATOM 801 O O . SER A 1 111 ? -3.447 -9.821 -3.376 1.00 90.94 111 SER A O 1
ATOM 803 N N . SER A 1 112 ? -4.029 -8.314 -1.811 1.00 91.31 112 SER A N 1
ATOM 804 C CA . SER A 1 112 ? -5.294 -7.966 -2.436 1.00 91.31 112 SER A CA 1
ATOM 805 C C . SER A 1 112 ? -5.641 -6.520 -2.162 1.00 91.31 112 SER A C 1
ATOM 807 O O . SER A 1 112 ? -5.404 -5.992 -1.077 1.00 91.31 112 SER A O 1
ATOM 809 N N . TRP A 1 113 ? -6.269 -5.902 -3.150 1.00 93.69 113 TRP A N 1
ATOM 810 C CA . TRP A 1 113 ? -7.057 -4.704 -2.932 1.00 93.69 113 TRP A CA 1
ATOM 811 C C . TRP A 1 113 ? -8.490 -5.098 -2.564 1.00 93.69 113 TRP A C 1
ATOM 813 O O . TRP A 1 113 ? -8.988 -6.136 -3.005 1.00 93.69 113 TRP A O 1
ATOM 823 N N . LEU A 1 114 ? -9.123 -4.293 -1.722 1.00 91.75 114 LEU A N 1
ATOM 824 C CA . LEU A 1 114 ? -10.429 -4.542 -1.137 1.00 91.75 114 LEU A CA 1
ATOM 825 C C . LEU A 1 114 ? -11.302 -3.294 -1.370 1.00 91.75 114 LEU A C 1
ATOM 827 O O . LEU A 1 114 ? -11.031 -2.247 -0.776 1.00 91.75 114 LEU A O 1
ATOM 831 N N . PRO A 1 115 ? -12.350 -3.378 -2.215 1.00 87.69 115 PRO A N 1
ATOM 832 C CA . PRO A 1 115 ? -13.245 -2.247 -2.480 1.00 87.69 115 PRO A CA 1
ATOM 833 C C . PRO A 1 115 ? -14.085 -1.850 -1.259 1.00 87.69 115 PRO A C 1
ATOM 835 O O . PRO A 1 115 ? -14.634 -0.752 -1.232 1.00 87.69 115 PRO A O 1
ATOM 838 N N . HIS A 1 116 ? -1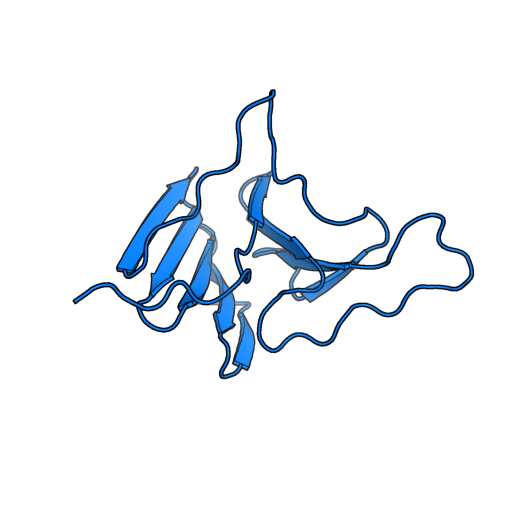4.208 -2.742 -0.271 1.00 85.94 116 HIS A N 1
ATOM 839 C CA . HIS A 1 116 ? -14.850 -2.476 1.009 1.00 85.94 116 HIS A CA 1
ATOM 840 C C . HIS A 1 116 ? -14.172 -3.294 2.125 1.00 85.94 116 HIS A C 1
ATOM 842 O O . HIS A 1 116 ? -13.913 -4.482 1.916 1.00 85.94 116 HIS A O 1
ATOM 848 N N . VAL A 1 117 ? -13.881 -2.673 3.276 1.00 78.69 117 VAL A N 1
ATOM 849 C CA . VAL A 1 117 ? -13.200 -3.259 4.453 1.00 78.69 117 VAL A CA 1
ATOM 850 C C . VAL A 1 117 ? -13.840 -2.892 5.781 1.00 78.69 117 VAL A C 1
ATOM 852 O O . VAL A 1 117 ? -14.191 -1.704 5.982 1.00 78.69 117 VAL A O 1
#

Foldseek 3Di:
DDDPPPPDQFWDWDCDPQKIKTKAQSQAADHADDDDPPAPAGKIWMAILPPGIDIDRPYHDDQADPNHGDDGADAPDWDADNQKIWHAHPQRKIKIATNVQWIWIGGNVHIGTGNHD

Sequence (117 aa):
MESPDMPGRFIICSFISDEATCRGNNLPAIPQATASPNASSSAVNWIGTTTGIRQTNEGEQSRVIDGKPVKTLAPSRSITVNGIVCGVDNSGTTACKDPQGRGFVLSPHGSSWLPHV

Organism: NCBI:txid339268

Radius of gyration: 14.24 Å; chains: 1; bounding box: 32×31×46 Å

pLDDT: mean 81.73, std 13.42, range [31.09, 95.06]

Secondary structure (DSSP, 8-state):
-PPP--TT-PPPEEEETTEEEEEES--TTSPPPPPPTT-SS--EEEEETTTEEEEESS-PPPSEETTEEPPPPPTTEEEEETTEEEEE-TTS-EEEE-TTS-EEEEETTEEEEES--